Protein AF-0000000066074184 (afdb_homodimer)

Radius of gyration: 17.56 Å; Cα contacts (8 Å, |Δi|>4): 336; chains: 2; bounding box: 31×49×37 Å

Nearest PDB structures (foldseek):
  2ebb-assembly1_A-2  TM=9.558E-01  e=1.006E-07  Geobacillus kaustophilus
  1usm-assembly1_A-2  TM=9.696E-01  e=9.583E-07  Thermus thermophilus HB8
  1uso-assembly1_A  TM=9.618E-01  e=1.410E-06  Thermus thermophilus HB8
  2v6u-assembly1_A  TM=8.625E-01  e=2.819E-07  Toxoplasma gondii RH
  3hxa-assembly1_D  TM=8.950E-01  e=1.504E-06  Rattus norvegicus

Solvent-accessible surface area (backbone atoms only — not comparable to full-atom values): 9916 Å² total; per-residue (Å²): 128,74,60,51,56,53,72,69,60,45,65,72,61,51,57,88,81,51,41,83,56,87,49,26,37,34,36,76,46,80,38,94,44,49,65,58,36,42,51,49,51,43,52,46,46,52,55,23,55,75,69,73,48,66,45,41,37,36,39,40,59,48,30,32,36,41,35,35,54,36,79,88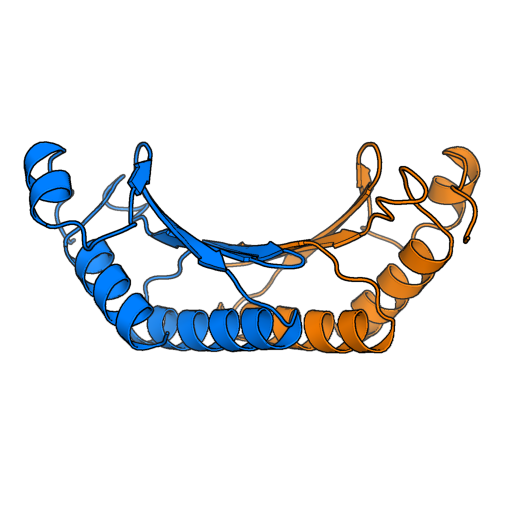,53,65,12,38,28,66,66,43,48,52,47,51,51,56,49,52,70,75,102,129,75,60,52,54,54,72,68,58,44,65,73,62,52,58,90,81,50,39,84,56,85,49,26,37,34,37,75,47,78,39,95,44,49,66,59,35,43,51,49,51,43,52,45,46,52,55,22,55,74,68,73,50,66,43,41,35,37,38,40,57,48,29,31,37,44,36,34,57,36,76,89,54,66,14,37,28,67,66,43,48,52,48,53,51,55,49,52,69,73,102

InterPro domains:
  IPR001533 Pterin 4 alpha carbinolamine dehydratase [MF_00434] (2-91)
  IPR001533 Pterin 4 alpha carbinolamine dehydratase [PF01329] (4-89)
  IPR001533 Pterin 4 alpha carbinolamine dehydratase [PTHR12599] (19-89)
  IPR036428 Pterin 4 alpha carbinolamine dehydratase superfamily [G3DSA:3.30.1360.20] (2-90)
  IPR036428 Pterin 4 alpha carbinolamine dehydratase superfamily [SSF55248] (4-89)

pLDDT: mean 96.73, std 5.48, range [56.03, 98.94]

Foldseek 3Di:
DFAADDPVVCVVLADPQWDFDPQKIKHKDWAPQQVVQVVLVVVLQVLCVVVVFGWDWDRDGTMIMTIGHDVVNSGDGPVRRVSNVVSVVSD/DFAADDPVVCVVLADPQWDFDQQKIKHKDWAPQQVVQVVLVVVLQVLCVVVVFGWDWDGDGTMIMTIGHDVVNSGDGPVRRVSNVVSVVSD

Structure (mmCIF, N/CA/C/O backbone):
data_AF-0000000066074184-model_v1
#
loop_
_entity.id
_entity.type
_entity.pdbx_description
1 polymer 'Putative pterin-4-alpha-carbinolamine dehydratase'
#
loop_
_atom_site.group_PDB
_atom_site.id
_atom_site.type_symbol
_atom_site.label_atom_id
_atom_site.label_alt_id
_atom_site.label_comp_id
_atom_site.label_asym_id
_atom_site.label_entity_id
_atom_site.label_seq_id
_atom_site.pdbx_PDB_ins_code
_atom_site.Cartn_x
_atom_site.Cartn_y
_atom_site.Cartn_z
_atom_site.occupancy
_atom_site.B_iso_or_equiv
_atom_site.auth_seq_id
_atom_site.auth_comp_id
_atom_site.auth_asym_id
_atom_site.auth_atom_id
_atom_site.pdbx_PDB_model_num
ATOM 1 N N . MET A 1 1 ? 9.766 22.906 12.938 1 56.03 1 MET A N 1
ATOM 2 C CA . MET A 1 1 ? 9.242 21.547 13.133 1 56.03 1 MET A CA 1
ATOM 3 C C . MET A 1 1 ? 7.793 21.609 13.609 1 56.03 1 MET A C 1
ATOM 5 O O . MET A 1 1 ? 7.418 22.484 14.375 1 56.03 1 MET A O 1
ATOM 9 N N . SER A 1 2 ? 6.859 21.062 12.75 1 69.75 2 SER A N 1
ATOM 10 C CA . SER A 1 2 ? 5.473 21.203 13.18 1 69.75 2 SER A CA 1
ATOM 11 C C . SER A 1 2 ? 5.23 20.484 14.5 1 69.75 2 SER A C 1
ATOM 13 O O . SER A 1 2 ? 5.789 19.406 14.742 1 69.75 2 SER A O 1
ATOM 15 N N . ASP A 1 3 ? 4.598 21.109 15.445 1 87.56 3 ASP A N 1
ATOM 16 C CA . ASP A 1 3 ? 4.328 20.609 16.797 1 87.56 3 ASP A CA 1
ATOM 17 C C . ASP A 1 3 ? 3.283 19.484 16.766 1 87.56 3 ASP A C 1
ATOM 19 O O . ASP A 1 3 ? 2.32 19.562 15.992 1 87.56 3 ASP A O 1
ATOM 23 N N . ARG A 1 4 ? 3.643 18.422 17.578 1 96.19 4 ARG A N 1
ATOM 24 C CA . ARG A 1 4 ? 2.676 17.359 17.812 1 96.19 4 ARG A CA 1
ATOM 25 C C . ARG A 1 4 ? 1.401 17.891 18.453 1 96.19 4 ARG A C 1
ATOM 27 O O . ARG A 1 4 ? 1.461 18.734 19.359 1 96.19 4 ARG A O 1
ATOM 34 N N . LEU A 1 5 ? 0.279 17.5 17.922 1 97.69 5 LEU A N 1
ATOM 35 C CA . LEU A 1 5 ? -1.014 17.875 18.484 1 97.69 5 LEU A CA 1
ATOM 36 C C . LEU A 1 5 ? -1.374 17 19.672 1 97.69 5 LEU A C 1
ATOM 38 O O . LEU A 1 5 ? -0.926 15.859 19.766 1 97.69 5 LEU A O 1
ATOM 42 N N . ASP A 1 6 ? -2.145 17.531 20.609 1 96.12 6 ASP A N 1
ATOM 43 C CA . ASP A 1 6 ? -2.648 16.688 21.703 1 96.12 6 ASP A CA 1
ATOM 44 C C . ASP A 1 6 ? -3.902 15.93 21.266 1 96.12 6 ASP A C 1
ATOM 46 O O . ASP A 1 6 ? -4.504 16.25 20.234 1 96.12 6 ASP A O 1
ATOM 50 N N . ASP A 1 7 ? -4.258 14.93 22.031 1 96.19 7 ASP A N 1
ATOM 51 C CA . ASP A 1 7 ? -5.332 14.008 21.672 1 96.19 7 ASP A CA 1
ATOM 52 C C . ASP A 1 7 ? -6.648 14.758 21.453 1 96.19 7 ASP A C 1
ATOM 54 O O . ASP A 1 7 ? -7.402 14.445 20.531 1 96.19 7 ASP A O 1
ATOM 58 N N . ASP A 1 8 ? -6.934 15.727 22.344 1 96.62 8 ASP A N 1
ATOM 59 C CA . ASP A 1 8 ? -8.188 16.469 22.234 1 96.62 8 ASP A CA 1
ATOM 60 C C . ASP A 1 8 ? -8.242 17.266 20.938 1 96.62 8 ASP A C 1
ATOM 62 O O . ASP A 1 8 ? -9.281 17.312 20.281 1 96.62 8 ASP A O 1
ATOM 66 N N . THR A 1 9 ? -7.129 17.938 20.625 1 97.19 9 THR A N 1
ATOM 67 C CA . THR A 1 9 ? -7.055 18.719 19.391 1 97.19 9 THR A CA 1
ATOM 68 C C . THR A 1 9 ? -7.219 17.828 18.172 1 97.19 9 THR A C 1
ATOM 70 O O . THR A 1 9 ? -7.922 18.188 17.219 1 97.19 9 THR A O 1
ATOM 73 N N . ILE A 1 10 ? -6.562 16.641 18.125 1 97.94 10 ILE A N 1
ATOM 74 C CA . ILE A 1 10 ? -6.695 15.688 17.031 1 97.94 10 ILE A CA 1
ATOM 75 C C . ILE A 1 10 ? -8.156 15.289 16.859 1 97.94 10 ILE A C 1
ATOM 77 O O . ILE A 1 10 ? -8.695 15.336 15.75 1 97.94 10 ILE A O 1
ATOM 81 N N . SER A 1 11 ? -8.789 14.906 17.953 1 95.88 11 SER A N 1
ATOM 82 C CA . SER A 1 11 ? -10.18 14.469 17.922 1 95.88 11 SER A CA 1
ATOM 83 C C . SER A 1 11 ? -11.086 15.547 17.344 1 95.88 11 SER A C 1
ATOM 85 O O . SER A 1 11 ? -11.992 15.25 16.562 1 95.88 11 SER A O 1
ATOM 87 N N . ASP A 1 12 ? -10.828 16.75 17.688 1 96.88 12 ASP A N 1
ATOM 88 C CA . ASP A 1 12 ? -11.648 17.891 17.266 1 96.88 12 ASP A CA 1
ATOM 89 C C . ASP A 1 12 ? -11.461 18.172 15.773 1 96.88 12 ASP A C 1
ATOM 91 O O . ASP A 1 12 ? -12.391 18.594 15.094 1 96.88 12 ASP A O 1
ATOM 95 N N . ARG A 1 13 ? -10.219 17.906 15.312 1 97.81 13 ARG A N 1
ATOM 96 C CA . ARG A 1 13 ? -9.875 18.391 13.984 1 97.81 13 ARG A CA 1
ATOM 97 C C . ARG A 1 13 ? -9.93 17.266 12.961 1 97.81 13 ARG A C 1
ATOM 99 O O . ARG A 1 13 ? -9.891 17.516 11.75 1 97.81 13 ARG A O 1
ATOM 106 N N . LEU A 1 14 ? -9.938 16.094 13.398 1 98 14 LEU A N 1
ATOM 107 C CA . LEU A 1 14 ? -9.867 14.93 12.523 1 98 14 LEU A CA 1
ATOM 108 C C . LEU A 1 14 ? -11.086 14.859 11.609 1 98 14 LEU A C 1
ATOM 110 O O . LEU A 1 14 ? -12.227 14.969 12.078 1 98 14 LEU A O 1
ATOM 114 N N . PRO A 1 15 ? -10.969 14.789 10.25 1 98.25 15 PRO A N 1
ATOM 115 C CA . PRO A 1 15 ? -12.133 14.648 9.375 1 98.25 15 PRO A CA 1
ATOM 116 C C . PRO A 1 15 ? -12.898 13.352 9.609 1 98.25 15 PRO A C 1
ATOM 118 O O . PRO A 1 15 ? -12.359 12.414 10.211 1 98.25 15 PRO A O 1
ATOM 121 N N . ASP A 1 16 ? -14.078 13.258 9.078 1 96.81 16 ASP A N 1
ATOM 122 C CA . ASP A 1 16 ? -14.938 12.094 9.258 1 96.81 16 ASP A CA 1
ATOM 123 C C . ASP A 1 16 ? -14.25 10.828 8.75 1 96.81 16 ASP A C 1
ATOM 125 O O . ASP A 1 16 ? -13.523 10.859 7.754 1 96.81 16 ASP A O 1
ATOM 129 N N . ASP A 1 17 ? -14.422 9.75 9.523 1 97.94 17 ASP A N 1
ATOM 130 C CA . ASP A 1 17 ? -14.047 8.391 9.141 1 97.94 17 ASP A CA 1
ATOM 131 C C . ASP A 1 17 ? -12.555 8.148 9.383 1 97.94 17 ASP A C 1
ATOM 133 O O . ASP A 1 17 ? -12.078 7.02 9.242 1 97.94 17 ASP A O 1
ATOM 137 N N . TRP A 1 18 ? -11.797 9.195 9.633 1 98.75 18 TRP A N 1
ATOM 138 C CA . TRP A 1 18 ? -10.438 9 10.117 1 98.75 18 TRP A CA 1
ATOM 139 C C . TRP A 1 18 ? -10.43 8.609 11.586 1 98.75 18 TRP A C 1
ATOM 141 O O . TRP A 1 18 ? -11.242 9.102 12.367 1 98.75 18 TRP A O 1
ATOM 151 N N . ILE A 1 19 ? -9.469 7.785 11.984 1 98.38 19 ILE A N 1
ATOM 152 C CA . ILE A 1 19 ? -9.336 7.301 13.352 1 98.38 19 ILE A CA 1
ATOM 153 C C . ILE A 1 19 ? -7.969 7.691 13.906 1 98.38 19 ILE A C 1
ATOM 155 O O . ILE A 1 19 ? -6.953 7.586 13.211 1 98.38 19 ILE A O 1
ATOM 159 N N . HIS A 1 20 ? -7.996 8.164 15.117 1 98.12 20 HIS A N 1
ATOM 160 C CA . HIS A 1 20 ? -6.746 8.359 15.836 1 98.12 20 HIS A CA 1
ATOM 161 C C . HIS A 1 20 ? -6.207 7.031 16.359 1 98.12 20 HIS A C 1
ATOM 163 O O . HIS A 1 20 ? -6.801 6.43 17.266 1 98.12 20 HIS A O 1
ATOM 169 N N . ASP A 1 21 ? -5.152 6.555 15.875 1 96.5 21 ASP A N 1
ATOM 170 C CA . ASP A 1 21 ? -4.582 5.242 16.156 1 96.5 21 ASP A CA 1
ATOM 171 C C . ASP A 1 21 ? -3.164 5.367 16.703 1 96.5 21 ASP A C 1
ATOM 173 O O . ASP A 1 21 ? -2.188 5.27 15.961 1 96.5 21 ASP A O 1
ATOM 177 N N . GLY A 1 22 ? -3.176 5.555 18.016 1 95.62 22 GLY A N 1
ATOM 178 C CA . GLY A 1 22 ? -1.873 5.758 18.625 1 95.62 22 GLY A CA 1
ATOM 179 C C . GLY A 1 22 ? -1.203 7.047 18.188 1 95.62 22 GLY A C 1
ATOM 180 O O . GLY A 1 22 ? -1.753 8.133 18.375 1 95.62 22 GLY A O 1
ATOM 181 N N . ASP A 1 23 ? -0.087 6.961 17.5 1 97.12 23 ASP A N 1
ATOM 182 C CA . ASP A 1 23 ? 0.68 8.125 17.062 1 97.12 23 ASP A CA 1
ATOM 183 C C . ASP A 1 23 ? 0.337 8.516 15.633 1 97.12 23 ASP A C 1
ATOM 185 O O . ASP A 1 23 ? 1.041 9.312 15.016 1 97.12 23 ASP A O 1
ATOM 189 N N . ALA A 1 24 ? -0.731 7.941 15.164 1 98.56 24 ALA A N 1
ATOM 190 C CA . ALA A 1 24 ? -1.079 8.18 13.766 1 98.56 24 ALA A CA 1
ATOM 191 C C . ALA A 1 24 ? -2.58 8.406 13.602 1 98.56 24 ALA A C 1
ATOM 193 O O . ALA A 1 24 ? -3.348 8.211 14.547 1 98.56 24 ALA A O 1
ATOM 194 N N . ILE A 1 25 ? -2.916 8.891 12.469 1 98.75 25 ILE A N 1
ATOM 195 C CA . ILE A 1 25 ? -4.309 8.875 12.023 1 98.75 25 ILE A CA 1
ATOM 196 C C . ILE A 1 25 ? -4.449 7.977 10.797 1 98.75 25 ILE A C 1
ATOM 198 O O . ILE A 1 25 ? -3.559 7.93 9.945 1 98.75 25 ILE A O 1
ATOM 202 N N . THR A 1 26 ? -5.527 7.254 10.758 1 98.88 26 THR A N 1
ATOM 203 C CA . THR A 1 26 ? -5.703 6.262 9.703 1 98.88 26 THR A CA 1
ATOM 204 C C . THR A 1 26 ? -7.125 6.297 9.156 1 98.88 26 THR A C 1
ATOM 206 O O . THR A 1 26 ? -8.062 6.676 9.867 1 98.88 26 THR A O 1
ATOM 209 N N . ARG A 1 27 ? -7.316 5.977 7.93 1 98.88 27 ARG A N 1
ATOM 210 C CA . ARG A 1 27 ? -8.609 5.77 7.297 1 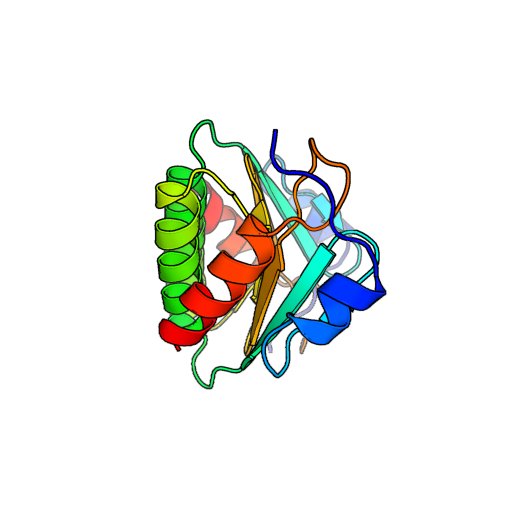98.88 27 ARG A CA 1
ATOM 211 C C . ARG A 1 27 ? -8.531 4.68 6.23 1 98.88 27 ARG A C 1
ATOM 213 O O . ARG A 1 27 ? -7.551 4.594 5.496 1 98.88 27 ARG A O 1
ATOM 220 N N . THR A 1 28 ? -9.562 3.855 6.176 1 98.88 28 THR A N 1
ATOM 221 C CA . THR A 1 28 ? -9.711 2.828 5.152 1 98.88 28 THR A CA 1
ATOM 222 C C . THR A 1 28 ? -10.797 3.215 4.152 1 98.88 28 THR A C 1
ATOM 224 O O . THR A 1 28 ? -11.906 3.572 4.543 1 98.88 28 THR A O 1
ATOM 227 N N . TYR A 1 29 ? -10.438 3.232 2.881 1 98.81 29 TYR A N 1
ATOM 228 C CA . TYR A 1 29 ? -11.344 3.482 1.766 1 98.81 29 TYR A CA 1
ATOM 229 C C . TYR A 1 29 ? -11.719 2.182 1.065 1 98.81 29 TYR A C 1
ATOM 231 O O . TYR A 1 29 ? -10.859 1.328 0.825 1 98.81 29 TYR A O 1
ATOM 239 N N . THR A 1 30 ? -12.961 2.016 0.709 1 98.62 30 THR A N 1
ATOM 240 C CA . THR A 1 30 ? -13.406 0.796 0.042 1 98.62 30 THR A CA 1
ATOM 241 C C . THR A 1 30 ? -13.578 1.031 -1.456 1 98.62 30 THR A C 1
ATOM 243 O O . THR A 1 30 ? -13.914 2.137 -1.881 1 98.62 30 THR A O 1
ATOM 246 N N . PHE A 1 31 ? -13.289 -0.014 -2.215 1 98.44 31 PHE A N 1
ATOM 247 C CA . PHE A 1 31 ? -13.383 0.02 -3.668 1 98.44 31 PHE A CA 1
ATOM 248 C C . PHE A 1 31 ? -14.047 -1.249 -4.195 1 98.44 31 PHE A C 1
ATOM 250 O O . PHE A 1 31 ? -13.867 -2.328 -3.625 1 98.44 31 PHE A O 1
ATOM 257 N N . GLU A 1 32 ? -14.734 -1.147 -5.273 1 96.94 32 GLU A N 1
ATOM 258 C CA . GLU A 1 32 ? -15.32 -2.311 -5.934 1 96.94 32 GLU A CA 1
ATOM 259 C C . GLU A 1 32 ? -14.305 -3.01 -6.828 1 96.94 32 GLU A C 1
ATOM 261 O O . GLU A 1 32 ? -14.312 -4.238 -6.949 1 96.94 32 GLU A O 1
ATOM 266 N N . GLU A 1 33 ? -13.461 -2.219 -7.414 1 97.31 33 GLU A N 1
ATOM 267 C CA . GLU A 1 33 ? -12.438 -2.74 -8.312 1 97.31 33 GLU A CA 1
ATOM 268 C C . GLU A 1 33 ? -11.031 -2.52 -7.75 1 97.31 33 GLU A C 1
ATOM 270 O O . GLU A 1 33 ? -10.711 -1.427 -7.277 1 97.31 33 GLU A O 1
ATOM 275 N N . TYR A 1 34 ? -10.234 -3.564 -7.824 1 98 34 TYR A N 1
ATOM 276 C CA . TYR A 1 34 ? -8.883 -3.535 -7.285 1 98 34 TYR A CA 1
ATOM 277 C C . TYR A 1 34 ? -8.086 -2.371 -7.871 1 98 34 TYR A C 1
ATOM 279 O O . TYR A 1 34 ? -7.434 -1.629 -7.137 1 98 34 TYR A O 1
ATOM 287 N N . LEU A 1 35 ? -8.211 -2.113 -9.18 1 98.25 35 LEU A N 1
ATOM 288 C CA . LEU A 1 35 ? -7.383 -1.114 -9.852 1 98.25 35 LEU A CA 1
ATOM 289 C C . LEU A 1 35 ? -7.816 0.296 -9.469 1 98.25 35 LEU A C 1
ATOM 291 O O . LEU A 1 35 ? -7.023 1.237 -9.547 1 98.25 35 LEU A O 1
ATOM 295 N N . ASP A 1 36 ? -9.055 0.456 -9.109 1 98.31 36 ASP A N 1
ATOM 296 C CA . ASP A 1 36 ? -9.469 1.762 -8.602 1 98.31 36 ASP A CA 1
ATOM 297 C C . ASP A 1 36 ? -8.742 2.107 -7.305 1 98.31 36 ASP A C 1
ATOM 299 O O . ASP A 1 36 ? -8.383 3.264 -7.082 1 98.31 36 ASP A O 1
ATOM 303 N N . GLY A 1 37 ? -8.602 1.074 -6.41 1 98.62 37 GLY A N 1
ATOM 304 C CA . GLY A 1 37 ? -7.82 1.273 -5.199 1 98.62 37 GLY A CA 1
ATOM 305 C C . GLY A 1 37 ? -6.363 1.595 -5.477 1 98.62 37 GLY A C 1
ATOM 306 O O . GLY A 1 37 ? -5.789 2.488 -4.852 1 98.62 37 GLY A O 1
ATOM 307 N N . VAL A 1 38 ? -5.832 0.874 -6.453 1 98.69 38 VAL A N 1
ATOM 308 C CA . VAL A 1 38 ? -4.445 1.106 -6.844 1 98.69 38 VAL A CA 1
ATOM 309 C C . VAL A 1 38 ? -4.285 2.537 -7.355 1 98.69 38 VAL A C 1
ATOM 311 O O . VAL A 1 38 ? -3.334 3.23 -6.992 1 98.69 38 VAL A O 1
ATOM 314 N N . ALA A 1 39 ? -5.211 2.99 -8.164 1 98.5 39 ALA A N 1
ATOM 315 C CA . ALA A 1 39 ? -5.18 4.352 -8.695 1 98.5 39 ALA A CA 1
ATOM 316 C C . ALA A 1 39 ? -5.281 5.379 -7.566 1 98.5 39 ALA A C 1
ATOM 318 O O . ALA A 1 39 ? -4.566 6.383 -7.57 1 98.5 39 ALA A O 1
ATOM 319 N N . PHE A 1 40 ? -6.188 5.102 -6.645 1 98.81 40 PHE A N 1
ATOM 320 C CA . PHE A 1 40 ? -6.352 5.984 -5.496 1 98.81 40 PHE A CA 1
ATOM 321 C C . PHE A 1 40 ? -5.055 6.082 -4.695 1 98.81 40 PHE A C 1
ATOM 323 O O . PHE A 1 40 ? -4.637 7.176 -4.312 1 98.81 40 PHE A O 1
ATOM 330 N N . ALA A 1 41 ? -4.398 4.961 -4.445 1 98.81 41 ALA A N 1
ATOM 331 C CA . ALA A 1 41 ? -3.133 4.941 -3.717 1 98.81 41 ALA A CA 1
ATOM 332 C C . ALA A 1 41 ? -2.078 5.785 -4.422 1 98.81 41 ALA A C 1
ATOM 334 O O . ALA A 1 41 ? -1.311 6.5 -3.773 1 98.81 41 ALA A O 1
ATOM 335 N N . SER A 1 42 ? -2.092 5.664 -5.742 1 98.56 42 SER A N 1
ATOM 336 C CA . SER A 1 42 ? -1.154 6.457 -6.531 1 98.56 42 SER A CA 1
ATOM 337 C C . SER A 1 42 ? -1.426 7.949 -6.375 1 98.56 42 SER A C 1
ATOM 339 O O . SER A 1 42 ? -0.496 8.742 -6.219 1 98.56 42 SER A O 1
ATOM 341 N N . GLU A 1 43 ? -2.66 8.344 -6.383 1 98.62 43 GLU A N 1
ATOM 342 C CA . GLU A 1 43 ? -3.035 9.742 -6.203 1 98.62 43 GLU A CA 1
ATOM 343 C C . GLU A 1 43 ? -2.625 10.25 -4.824 1 98.62 43 GLU A C 1
ATOM 345 O O . GLU A 1 43 ? -2.125 11.367 -4.691 1 98.62 43 GLU A O 1
ATOM 350 N N . VAL A 1 44 ? -2.883 9.422 -3.836 1 98.75 44 VAL A N 1
ATOM 351 C CA . VAL A 1 44 ? -2.496 9.789 -2.477 1 98.75 44 VAL A CA 1
ATOM 352 C C . VAL A 1 44 ? -0.978 9.93 -2.391 1 98.75 44 VAL A C 1
ATOM 354 O O . VAL A 1 44 ? -0.467 10.852 -1.75 1 98.75 44 VAL A O 1
ATOM 357 N N . GLY A 1 45 ? -0.259 8.977 -3.023 1 98.5 45 GLY A N 1
ATOM 358 C CA . GLY A 1 45 ? 1.19 9.07 -3.074 1 98.5 45 GLY A CA 1
ATOM 359 C C . GLY A 1 45 ? 1.68 10.383 -3.658 1 98.5 45 GLY A C 1
ATOM 360 O O . GLY A 1 45 ? 2.615 10.992 -3.135 1 98.5 45 GLY A O 1
ATOM 361 N N . ASP A 1 46 ? 1.079 10.805 -4.754 1 98 46 ASP A N 1
ATOM 362 C CA . ASP A 1 46 ? 1.434 12.062 -5.398 1 98 46 ASP A CA 1
ATOM 363 C C . ASP A 1 46 ? 1.199 13.242 -4.465 1 98 46 ASP A C 1
ATOM 365 O O . ASP A 1 46 ? 2.061 14.117 -4.328 1 98 46 ASP A O 1
ATOM 369 N N . LEU A 1 47 ? 0.048 13.25 -3.885 1 97.75 47 LEU A N 1
ATOM 370 C CA . LEU A 1 47 ? -0.318 14.297 -2.938 1 97.75 47 LEU A CA 1
ATOM 371 C C . LEU A 1 47 ? 0.689 14.375 -1.795 1 97.75 47 LEU A C 1
ATOM 373 O O . LEU A 1 47 ? 1.144 15.461 -1.434 1 97.75 47 LEU A O 1
ATOM 377 N N . ALA A 1 48 ? 1.028 13.273 -1.229 1 97.44 48 ALA A N 1
ATOM 378 C CA . ALA A 1 48 ? 1.919 13.172 -0.076 1 97.44 48 ALA A CA 1
ATOM 379 C C . ALA A 1 48 ? 3.336 13.602 -0.438 1 97.44 48 ALA A C 1
ATOM 381 O O . ALA A 1 48 ? 3.998 14.297 0.337 1 97.44 48 ALA A O 1
ATOM 382 N N . ASP A 1 49 ? 3.736 13.211 -1.632 1 97.19 49 ASP A N 1
ATOM 383 C CA . ASP A 1 49 ? 5.07 13.57 -2.092 1 97.19 49 ASP A CA 1
ATOM 384 C C . ASP A 1 49 ? 5.188 15.078 -2.305 1 97.19 49 ASP A C 1
ATOM 386 O O . ASP A 1 49 ? 6.211 15.68 -1.979 1 97.19 49 ASP A O 1
ATOM 390 N N . GLU A 1 50 ? 4.148 15.648 -2.863 1 96.75 50 GLU A N 1
ATOM 391 C CA . GLU A 1 50 ? 4.113 17.094 -3.061 1 96.75 50 GLU A CA 1
ATOM 392 C C . GLU A 1 50 ? 4.27 17.844 -1.736 1 96.75 50 GLU A C 1
ATOM 394 O O . GLU A 1 50 ? 4.883 18.906 -1.687 1 96.75 50 GLU A O 1
ATOM 399 N N . ALA A 1 51 ? 3.758 17.297 -0.692 1 95.88 51 ALA A N 1
ATOM 400 C CA . ALA A 1 51 ? 3.785 17.922 0.628 1 95.88 51 ALA A CA 1
ATOM 401 C C . ALA A 1 51 ? 5.02 17.484 1.414 1 95.88 51 ALA A C 1
ATOM 403 O O . ALA A 1 51 ? 5.203 17.891 2.564 1 95.88 51 ALA A O 1
ATOM 404 N N . PHE A 1 52 ? 5.82 16.578 0.838 1 95.19 52 PHE A N 1
ATOM 405 C CA . PHE A 1 52 ? 6.992 15.992 1.483 1 95.19 52 PHE A CA 1
ATOM 406 C C . PHE A 1 52 ? 6.613 15.344 2.809 1 95.19 52 PHE A C 1
ATOM 408 O O . PHE A 1 52 ? 7.285 15.547 3.822 1 95.19 52 PHE A O 1
ATOM 415 N N . HIS A 1 53 ? 5.559 14.648 2.828 1 95.75 53 HIS A N 1
ATOM 416 C CA . HIS A 1 53 ? 4.98 13.93 3.957 1 95.75 53 HIS A CA 1
ATOM 417 C C . HIS A 1 53 ? 4.414 12.578 3.521 1 95.75 53 HIS A C 1
ATOM 419 O O . HIS A 1 53 ? 3.312 12.516 2.971 1 95.75 53 HIS A O 1
ATOM 425 N N . HIS A 1 54 ? 5.195 11.539 3.779 1 96.12 54 HIS A N 1
ATOM 426 C CA . HIS A 1 54 ? 5.016 10.266 3.092 1 96.12 54 HIS A CA 1
ATOM 427 C C . HIS A 1 54 ? 4.328 9.25 3.992 1 96.12 54 HIS A C 1
ATOM 429 O O . HIS A 1 54 ? 4.98 8.586 4.805 1 96.12 54 HIS A O 1
ATOM 435 N N . PRO A 1 55 ? 3.027 9.047 3.785 1 98.19 55 PRO A N 1
ATOM 436 C CA . PRO A 1 55 ? 2.256 8.086 4.582 1 98.19 55 PRO A CA 1
ATOM 437 C C . PRO A 1 55 ? 2.582 6.637 4.242 1 98.19 55 PRO A C 1
ATOM 439 O O . PRO A 1 55 ? 3.199 6.363 3.209 1 98.19 55 PRO A O 1
ATOM 442 N N . GLU A 1 56 ? 2.246 5.738 5.113 1 98.62 56 GLU A N 1
ATOM 443 C CA . GLU A 1 56 ? 2.088 4.336 4.75 1 98.62 56 GLU A CA 1
ATOM 444 C C . GLU A 1 56 ? 0.753 4.094 4.051 1 98.62 56 GLU A C 1
ATOM 446 O O . GLU A 1 56 ? -0.283 4.598 4.484 1 98.62 56 GLU A O 1
ATOM 451 N N . ILE A 1 57 ? 0.738 3.451 2.932 1 98.94 57 ILE A N 1
ATOM 452 C CA . ILE A 1 57 ? -0.466 3.092 2.189 1 98.94 57 ILE A CA 1
ATOM 453 C C . ILE A 1 57 ? -0.527 1.577 2.008 1 98.94 57 ILE A C 1
ATOM 455 O O . ILE A 1 57 ? 0.445 0.959 1.566 1 98.94 57 ILE A O 1
ATOM 459 N N . THR A 1 58 ? -1.585 0.98 2.395 1 98.94 58 THR A N 1
ATOM 460 C CA . THR A 1 58 ? -1.786 -0.452 2.205 1 98.94 58 THR A CA 1
ATOM 461 C C . THR A 1 58 ? -2.949 -0.713 1.254 1 98.94 58 THR A C 1
ATOM 463 O O . THR A 1 58 ? -4.07 -0.263 1.497 1 98.94 58 THR A O 1
ATOM 466 N N . ILE A 1 59 ? -2.621 -1.382 0.2 1 98.94 59 ILE A N 1
ATOM 467 C CA . ILE A 1 59 ? -3.615 -1.791 -0.786 1 98.94 59 ILE A CA 1
ATOM 468 C C . ILE A 1 59 ? -4.004 -3.25 -0.554 1 98.94 59 ILE A C 1
ATOM 470 O O . ILE A 1 59 ? -3.135 -4.121 -0.472 1 98.94 59 ILE A O 1
ATOM 474 N N . ARG A 1 60 ? -5.266 -3.506 -0.42 1 98.12 60 ARG A N 1
ATOM 475 C CA . ARG A 1 60 ? -5.832 -4.848 -0.345 1 98.12 60 ARG A CA 1
ATOM 476 C C . ARG A 1 60 ? -6.891 -5.055 -1.423 1 98.12 60 ARG A C 1
ATOM 478 O O . ARG A 1 60 ? -7.102 -4.184 -2.27 1 98.12 60 ARG A O 1
ATOM 485 N N . TYR A 1 61 ? -7.445 -6.234 -1.464 1 95 61 TYR A N 1
ATOM 486 C CA . TYR A 1 61 ? -8.328 -6.609 -2.559 1 95 61 TYR A CA 1
ATOM 487 C C . TYR A 1 61 ? -9.414 -5.555 -2.771 1 95 61 TYR A C 1
ATOM 489 O O . TYR A 1 61 ? -9.609 -5.078 -3.893 1 95 61 TYR A O 1
ATOM 497 N N . ASP A 1 62 ? -10.016 -5.066 -1.623 1 96.44 62 ASP A N 1
ATOM 498 C CA . ASP A 1 62 ? -11.164 -4.188 -1.832 1 96.44 62 ASP A CA 1
ATOM 499 C C . ASP A 1 62 ? -11.07 -2.947 -0.948 1 96.44 62 ASP A C 1
ATOM 501 O O . ASP A 1 62 ? -12.086 -2.305 -0.663 1 96.44 62 ASP A O 1
ATOM 505 N N . GLU A 1 63 ? -9.859 -2.646 -0.588 1 98.56 63 GLU A N 1
ATOM 506 C CA . GLU A 1 63 ? -9.719 -1.466 0.259 1 98.56 63 GLU A CA 1
ATOM 507 C C . GLU A 1 63 ? -8.297 -0.927 0.228 1 98.56 63 GLU A C 1
ATOM 509 O O . GLU A 1 63 ? -7.359 -1.654 -0.112 1 98.56 63 GLU A O 1
ATOM 514 N N . VAL A 1 64 ? -8.156 0.343 0.555 1 98.94 64 VAL A N 1
ATOM 515 C CA . VAL A 1 64 ? -6.883 1.03 0.737 1 98.94 64 VAL A CA 1
ATOM 516 C C . VAL A 1 64 ? -6.859 1.727 2.096 1 98.94 64 VAL A C 1
ATOM 518 O O . VAL A 1 64 ? -7.766 2.496 2.422 1 98.94 64 VAL A O 1
ATOM 521 N N . GLU A 1 65 ? -5.891 1.419 2.867 1 98.94 65 GLU A N 1
ATOM 522 C CA . GLU A 1 65 ? -5.676 2.111 4.137 1 98.94 65 GLU A CA 1
ATOM 523 C C . GLU A 1 65 ? -4.559 3.145 4.02 1 98.94 65 GLU A C 1
ATOM 525 O O . GLU A 1 65 ? -3.492 2.854 3.477 1 98.94 65 GLU A O 1
ATOM 530 N N . VAL A 1 66 ? -4.844 4.328 4.488 1 98.94 66 VAL A N 1
ATOM 531 C CA . VAL A 1 66 ? -3.861 5.406 4.523 1 98.94 66 VAL A CA 1
ATOM 532 C C . VAL A 1 66 ? -3.557 5.777 5.973 1 98.94 66 VAL A C 1
ATOM 534 O O . VAL A 1 66 ? -4.473 5.949 6.785 1 98.94 66 VAL A O 1
ATOM 537 N N . ARG A 1 67 ? -2.295 5.914 6.328 1 98.88 67 ARG A N 1
ATOM 538 C CA . ARG A 1 67 ? -1.82 6.23 7.672 1 98.88 67 ARG A CA 1
ATOM 539 C C . ARG A 1 67 ? -0.848 7.406 7.645 1 98.88 67 ARG A C 1
ATOM 541 O O . ARG A 1 67 ? 0.198 7.336 6.996 1 98.88 67 ARG A O 1
ATOM 548 N N . PHE A 1 68 ? -1.261 8.508 8.305 1 98.69 68 PHE A N 1
ATOM 549 C CA . PHE A 1 68 ? -0.385 9.664 8.422 1 98.69 68 PHE A CA 1
ATOM 550 C C . PHE A 1 68 ? 0.191 9.773 9.828 1 98.69 68 PHE A C 1
ATOM 552 O O . PHE A 1 68 ? -0.517 9.555 10.812 1 98.69 68 PHE A O 1
ATOM 559 N N . THR A 1 69 ? 1.403 10.008 9.93 1 98 69 THR A N 1
ATOM 560 C CA . THR A 1 69 ? 2.1 10.383 11.156 1 98 69 THR A CA 1
ATOM 561 C C . THR A 1 69 ? 3.371 11.164 10.844 1 98 69 THR A C 1
ATOM 563 O O . THR A 1 69 ? 3.932 11.031 9.75 1 98 69 THR A O 1
ATOM 566 N N . ASP A 1 70 ? 3.719 12.031 11.711 1 97.06 70 ASP A N 1
ATOM 567 C CA . ASP A 1 70 ? 5.012 12.703 11.641 1 97.06 70 ASP A CA 1
ATOM 568 C C . ASP A 1 70 ? 6.02 12.062 12.594 1 97.06 70 ASP A C 1
ATOM 570 O O . ASP A 1 70 ? 5.953 12.281 13.805 1 97.06 70 ASP A O 1
ATOM 574 N N . HIS A 1 71 ? 6.969 11.305 12.062 1 94.44 71 HIS A N 1
ATOM 575 C CA . HIS A 1 71 ? 7.906 10.531 12.875 1 94.44 71 HIS A CA 1
ATOM 576 C C . HIS A 1 71 ? 8.844 11.453 13.648 1 94.44 71 HIS A C 1
ATOM 578 O O . HIS A 1 71 ? 9.281 11.117 14.75 1 94.44 71 HIS A O 1
ATOM 584 N N . GLU A 1 72 ? 9.133 12.586 13.047 1 93.75 72 GLU A N 1
ATOM 585 C CA . GLU A 1 72 ? 10.023 13.531 13.711 1 93.75 72 GLU A CA 1
ATOM 586 C C . GLU A 1 72 ? 9.352 14.164 14.93 1 93.75 72 GLU A C 1
ATOM 588 O O . GLU A 1 72 ? 9.977 14.305 15.984 1 93.75 72 GLU A O 1
ATOM 593 N N . ALA A 1 73 ? 8.078 14.5 14.781 1 95.81 73 ALA A N 1
ATOM 594 C CA . ALA A 1 73 ? 7.32 15.102 15.875 1 95.81 73 ALA A CA 1
ATOM 595 C C . ALA A 1 73 ? 6.914 14.055 16.906 1 95.81 73 ALA A C 1
ATOM 597 O O . ALA A 1 73 ? 6.555 14.398 18.031 1 95.81 73 ALA A O 1
ATOM 598 N N . GLY A 1 74 ? 6.953 12.773 16.469 1 95.5 74 GLY A N 1
ATOM 599 C CA . GLY A 1 74 ? 6.551 11.688 17.344 1 95.5 74 GLY A CA 1
ATOM 600 C C . GLY A 1 74 ? 5.047 11.531 17.453 1 95.5 74 GLY A C 1
ATOM 601 O O . GLY A 1 74 ? 4.531 11.133 18.5 1 95.5 74 GLY A O 1
ATOM 602 N N . GLY A 1 75 ? 4.32 11.953 16.438 1 97.69 75 GLY A N 1
ATOM 603 C CA . GLY A 1 75 ? 2.871 11.852 16.453 1 97.69 75 GLY A CA 1
ATOM 604 C C . GLY A 1 75 ? 2.201 12.641 15.352 1 97.69 75 GLY A C 1
ATOM 605 O O . GLY A 1 75 ? 2.781 12.836 14.281 1 97.69 75 GLY A O 1
ATOM 606 N N . VAL A 1 76 ? 0.954 12.992 15.633 1 98.5 76 VAL A N 1
ATOM 607 C CA . VAL A 1 76 ? 0.12 13.648 14.633 1 98.5 76 VAL A CA 1
ATOM 608 C C . VAL A 1 76 ? 0.31 15.164 14.703 1 98.5 76 VAL A C 1
ATOM 610 O O . VAL A 1 76 ? 0.335 15.734 15.797 1 98.5 76 VAL A O 1
ATOM 613 N N . THR A 1 77 ? 0.545 15.797 13.578 1 98.06 77 THR A N 1
ATOM 614 C CA . THR A 1 77 ? 0.659 17.25 13.469 1 98.06 77 THR A CA 1
ATOM 615 C C . THR A 1 77 ? -0.48 17.812 12.625 1 98.06 77 THR A C 1
ATOM 617 O O . THR A 1 77 ? -1.288 17.062 12.07 1 98.06 77 THR A O 1
ATOM 620 N N . SER A 1 78 ? -0.438 19.156 12.531 1 97.56 78 SER A N 1
ATOM 621 C CA . SER A 1 78 ? -1.452 19.812 11.711 1 97.56 78 SER A CA 1
ATOM 622 C C . SER A 1 78 ? -1.319 19.422 10.25 1 97.56 78 SER A C 1
ATOM 624 O O . SER A 1 78 ? -2.316 19.328 9.531 1 97.56 78 SER A O 1
ATOM 626 N N . GLN A 1 79 ? -0.148 19.125 9.82 1 97.38 79 GLN A N 1
ATOM 627 C CA . GLN A 1 79 ? 0.076 18.688 8.445 1 97.38 79 GLN A CA 1
ATOM 628 C C . GLN A 1 79 ? -0.617 17.359 8.164 1 97.38 79 GLN A C 1
ATOM 630 O O . GLN A 1 79 ? -1.167 17.156 7.078 1 97.38 79 GLN A O 1
ATOM 635 N N . ASP A 1 80 ? -0.578 16.5 9.102 1 98.31 80 ASP A N 1
ATOM 636 C CA . ASP A 1 80 ? -1.262 15.211 8.945 1 98.31 80 ASP A CA 1
ATOM 637 C C . ASP A 1 80 ? -2.766 15.414 8.766 1 98.31 80 ASP A C 1
ATOM 639 O O . ASP A 1 80 ? -3.385 14.766 7.918 1 98.31 80 ASP A O 1
ATOM 643 N N . ILE A 1 81 ? -3.287 16.359 9.555 1 98.31 81 ILE A N 1
ATOM 644 C CA . ILE A 1 81 ? -4.719 16.641 9.492 1 98.31 81 ILE A CA 1
ATOM 645 C C . ILE A 1 81 ? -5.07 17.234 8.125 1 98.31 81 ILE A C 1
ATOM 647 O O . ILE A 1 81 ? -6.07 16.844 7.52 1 98.31 81 ILE A O 1
ATOM 651 N N . GLU A 1 82 ? -4.289 18.125 7.699 1 97.69 82 GLU A N 1
ATOM 652 C CA . GLU A 1 82 ? -4.52 18.75 6.402 1 97.69 82 GLU A CA 1
ATOM 653 C C . GLU A 1 82 ? -4.43 17.734 5.273 1 97.69 82 GLU A C 1
ATOM 655 O O . GLU A 1 82 ? -5.266 17.719 4.367 1 97.69 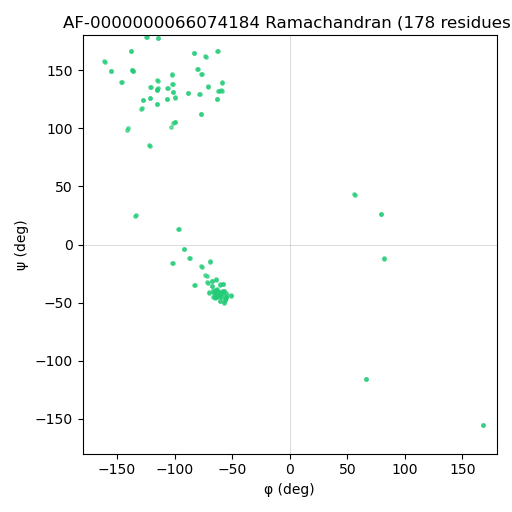82 GLU A O 1
ATOM 660 N N . LEU A 1 83 ? -3.455 16.828 5.332 1 98.38 83 LEU A N 1
ATOM 661 C CA . LEU A 1 83 ? -3.299 15.805 4.297 1 98.38 83 LEU A CA 1
ATOM 662 C C . LEU A 1 83 ? -4.465 14.82 4.32 1 98.38 83 LEU A C 1
ATOM 664 O O . LEU A 1 83 ? -4.875 14.32 3.273 1 98.38 83 LEU A O 1
ATOM 668 N N . ALA A 1 84 ? -4.93 14.539 5.508 1 98.62 84 ALA A N 1
ATOM 669 C CA . ALA A 1 84 ? -6.125 13.711 5.625 1 98.62 84 ALA A CA 1
ATOM 670 C C . ALA A 1 84 ? -7.289 14.305 4.836 1 98.62 84 ALA A C 1
ATOM 672 O O . ALA A 1 84 ? -7.957 13.602 4.074 1 98.62 84 ALA A O 1
ATOM 673 N N . ARG A 1 85 ? -7.477 15.609 4.996 1 98.5 85 ARG A N 1
ATOM 674 C CA . ARG A 1 85 ? -8.555 16.281 4.281 1 98.5 85 ARG A CA 1
ATOM 675 C C . ARG A 1 85 ? -8.32 16.25 2.775 1 98.5 85 ARG A C 1
ATOM 677 O O . ARG A 1 85 ? -9.242 15.969 2.006 1 98.5 85 ARG A O 1
ATOM 684 N N . ARG A 1 86 ? -7.133 16.547 2.387 1 98.31 86 ARG A N 1
ATOM 685 C CA . ARG A 1 86 ? -6.797 16.547 0.966 1 98.31 86 ARG A CA 1
ATOM 686 C C . ARG A 1 86 ? -6.949 15.156 0.365 1 98.31 86 ARG A C 1
ATOM 688 O O . ARG A 1 86 ? -7.312 15.016 -0.805 1 98.31 86 ARG A O 1
ATOM 695 N N . THR A 1 87 ? -6.574 14.117 1.102 1 98.62 87 THR A N 1
ATOM 696 C CA . THR A 1 87 ? -6.77 12.742 0.658 1 98.62 87 THR A CA 1
ATOM 697 C C . THR A 1 87 ? -8.25 12.445 0.439 1 98.62 87 THR A C 1
ATOM 699 O O . THR A 1 87 ? -8.625 11.852 -0.574 1 98.62 87 THR A O 1
ATOM 702 N N . ASP A 1 88 ? -9.117 12.93 1.354 1 98.38 88 ASP A N 1
ATOM 703 C CA . ASP A 1 88 ? -10.562 12.742 1.212 1 98.38 88 ASP A CA 1
ATOM 704 C C . ASP A 1 88 ? -11.07 13.391 -0.074 1 98.38 88 ASP A C 1
ATOM 706 O O . ASP A 1 88 ? -11.992 12.875 -0.712 1 98.38 88 ASP A O 1
ATOM 710 N N . ASP A 1 89 ? -10.477 14.484 -0.449 1 97.31 89 ASP A N 1
ATOM 711 C CA . ASP A 1 89 ? -10.898 15.227 -1.634 1 97.31 89 ASP A CA 1
ATOM 712 C C . ASP A 1 89 ? -10.57 14.453 -2.91 1 97.31 89 ASP A C 1
ATOM 714 O O . ASP A 1 89 ? -11.062 14.789 -3.988 1 97.31 89 ASP A O 1
ATOM 718 N N . ARG A 1 90 ? -9.727 13.422 -2.811 1 95.88 90 ARG A N 1
ATOM 719 C CA . ARG A 1 90 ? -9.367 12.625 -3.979 1 95.88 90 ARG A CA 1
ATOM 720 C C . ARG A 1 90 ? -10.367 11.492 -4.195 1 95.88 90 ARG A C 1
ATOM 722 O O . ARG A 1 90 ? -10.297 10.781 -5.195 1 95.88 90 ARG A O 1
ATOM 729 N N . ARG A 1 91 ? -11.195 11.281 -3.234 1 88.88 91 ARG A N 1
ATOM 730 C CA . ARG A 1 91 ? -12.211 10.234 -3.324 1 88.88 91 ARG A CA 1
ATOM 731 C C . ARG A 1 91 ? -13.602 10.828 -3.48 1 88.88 91 ARG A C 1
ATOM 733 O O . ARG A 1 91 ? -13.898 11.883 -2.904 1 88.88 91 ARG A O 1
ATOM 740 N N . MET B 1 1 ? -9.297 -25.156 -9.172 1 56.28 1 MET B N 1
ATOM 741 C CA . MET B 1 1 ? -8.734 -24.453 -8.023 1 56.28 1 MET B CA 1
ATOM 742 C C . MET B 1 1 ? -7.266 -24.797 -7.828 1 56.28 1 MET B C 1
ATOM 744 O O . MET B 1 1 ? -6.863 -25.953 -8.039 1 56.28 1 MET B O 1
ATOM 748 N N . SER B 1 2 ? -6.371 -23.766 -8.008 1 69.44 2 SER B N 1
ATOM 749 C CA . SER B 1 2 ? -4.969 -24.141 -7.914 1 69.44 2 SER B CA 1
ATOM 750 C C . SER B 1 2 ? -4.637 -24.703 -6.531 1 69.44 2 SER B C 1
ATOM 752 O O . SER B 1 2 ? -5.164 -24.219 -5.523 1 69.44 2 SER B O 1
ATOM 754 N N . ASP B 1 3 ? -3.971 -25.812 -6.43 1 87.5 3 ASP B N 1
ATOM 755 C CA . ASP B 1 3 ? -3.617 -26.516 -5.203 1 87.5 3 ASP B CA 1
ATOM 756 C C . ASP B 1 3 ? -2.549 -25.766 -4.418 1 87.5 3 ASP B C 1
ATOM 758 O O . ASP B 1 3 ? -1.633 -25.188 -5.008 1 87.5 3 ASP B O 1
ATOM 762 N N . ARG B 1 4 ? -2.836 -25.734 -3.059 1 96.19 4 ARG B N 1
ATOM 763 C CA . ARG B 1 4 ? -1.835 -25.203 -2.137 1 96.19 4 ARG B CA 1
ATOM 764 C C . ARG B 1 4 ? -0.542 -26.016 -2.215 1 96.19 4 ARG B C 1
ATOM 766 O O . ARG B 1 4 ? -0.576 -27.234 -2.285 1 96.19 4 ARG B O 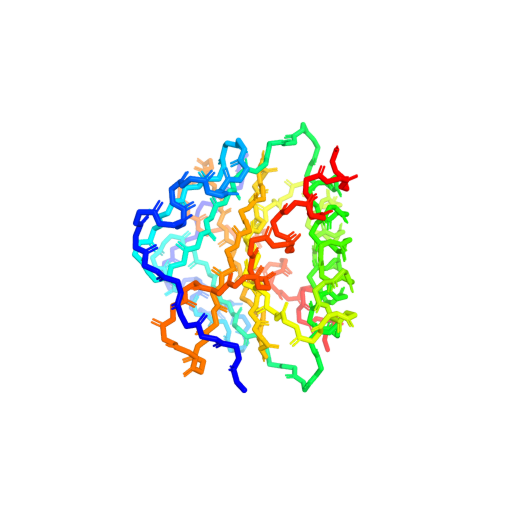1
ATOM 773 N N . LEU B 1 5 ? 0.56 -25.328 -2.314 1 97.75 5 LEU B N 1
ATOM 774 C CA . LEU B 1 5 ? 1.87 -25.969 -2.324 1 97.75 5 LEU B CA 1
ATOM 775 C C . LEU B 1 5 ? 2.312 -26.328 -0.91 1 97.75 5 LEU B C 1
ATOM 777 O O . LEU B 1 5 ? 1.9 -25.688 0.056 1 97.75 5 LEU B O 1
ATOM 781 N N . ASP B 1 6 ? 3.113 -27.359 -0.754 1 96.19 6 ASP B N 1
ATOM 782 C CA . ASP B 1 6 ? 3.695 -27.656 0.551 1 96.19 6 ASP B CA 1
ATOM 783 C C . ASP B 1 6 ? 4.941 -26.812 0.801 1 96.19 6 ASP B C 1
ATOM 785 O O . ASP B 1 6 ? 5.477 -26.188 -0.124 1 96.19 6 ASP B O 1
ATOM 789 N N . ASP B 1 7 ? 5.367 -26.766 2.031 1 96.25 7 ASP B N 1
ATOM 790 C CA . ASP B 1 7 ? 6.441 -25.875 2.457 1 96.25 7 ASP B CA 1
ATOM 791 C C . ASP B 1 7 ? 7.727 -26.141 1.676 1 96.25 7 ASP B C 1
ATOM 793 O O . ASP B 1 7 ? 8.438 -25.219 1.297 1 96.25 7 ASP B O 1
ATOM 797 N N . ASP B 1 8 ? 8.031 -27.422 1.477 1 96.62 8 ASP B N 1
ATOM 798 C CA . ASP B 1 8 ? 9.258 -27.797 0.772 1 96.62 8 ASP B CA 1
ATOM 799 C C . ASP B 1 8 ? 9.227 -27.297 -0.672 1 96.62 8 ASP B C 1
ATOM 801 O O . ASP B 1 8 ? 10.227 -26.781 -1.179 1 96.62 8 ASP B O 1
ATOM 805 N N . THR B 1 9 ? 8.086 -27.5 -1.331 1 97.19 9 THR B N 1
ATOM 806 C CA . THR B 1 9 ? 7.926 -27.062 -2.711 1 97.19 9 THR B CA 1
ATOM 807 C C . THR B 1 9 ? 8.047 -25.531 -2.803 1 97.19 9 THR B C 1
ATOM 809 O O . THR B 1 9 ? 8.688 -25.016 -3.715 1 97.19 9 THR B O 1
ATOM 812 N N . ILE B 1 10 ? 7.41 -24.766 -1.881 1 97.94 10 ILE B N 1
ATOM 813 C CA . ILE B 1 10 ? 7.508 -23.312 -1.852 1 97.94 10 ILE B CA 1
ATOM 814 C C . ILE B 1 10 ? 8.969 -22.891 -1.728 1 97.94 10 ILE B C 1
ATOM 816 O O . ILE B 1 10 ? 9.453 -22.047 -2.49 1 97.94 10 ILE B O 1
ATOM 820 N N . SER B 1 11 ? 9.672 -23.484 -0.762 1 95.88 11 SER B N 1
ATOM 821 C CA . SER B 1 11 ? 11.07 -23.156 -0.518 1 95.88 11 SER B CA 1
ATOM 822 C C . SER B 1 11 ? 11.914 -23.375 -1.767 1 95.88 11 SER B C 1
ATOM 824 O O . SER B 1 11 ? 12.797 -22.562 -2.074 1 95.88 11 SER B O 1
ATOM 826 N N . ASP B 1 12 ? 11.648 -24.406 -2.471 1 96.94 12 ASP B N 1
ATOM 827 C CA . ASP B 1 12 ? 12.422 -24.766 -3.656 1 96.94 12 ASP B CA 1
ATOM 828 C C . ASP B 1 12 ? 12.141 -23.812 -4.809 1 96.94 12 ASP B C 1
ATOM 830 O O . ASP B 1 12 ? 13.031 -23.531 -5.621 1 96.94 12 ASP B O 1
ATOM 834 N N . ARG B 1 13 ? 10.891 -23.328 -4.84 1 97.88 13 ARG B N 1
ATOM 835 C CA . ARG B 1 13 ? 10.461 -22.609 -6.039 1 97.88 13 ARG B CA 1
ATOM 836 C C . ARG B 1 13 ? 10.492 -21.109 -5.82 1 97.88 13 ARG B C 1
ATOM 838 O O . ARG B 1 13 ? 10.398 -20.328 -6.773 1 97.88 13 ARG B O 1
ATOM 845 N N . LEU B 1 14 ? 10.555 -20.703 -4.629 1 98.06 14 LEU B N 1
ATOM 846 C CA . LEU B 1 14 ? 10.469 -19.297 -4.281 1 98.06 14 LEU B CA 1
ATOM 847 C C . LEU B 1 14 ? 11.648 -18.516 -4.867 1 98.06 14 LEU B C 1
ATOM 849 O O . LEU B 1 14 ? 12.805 -18.922 -4.707 1 98.06 14 LEU B O 1
ATOM 853 N N . PRO B 1 15 ? 11.461 -17.422 -5.668 1 98.25 15 PRO B N 1
ATOM 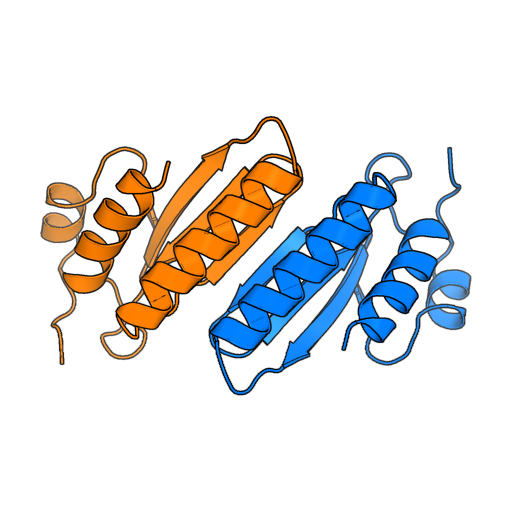854 C CA . PRO B 1 15 ? 12.586 -16.625 -6.176 1 98.25 15 PRO B CA 1
ATOM 855 C C . PRO B 1 15 ? 13.383 -15.961 -5.059 1 98.25 15 PRO B C 1
ATOM 857 O O . PRO B 1 15 ? 12.906 -15.852 -3.93 1 98.25 15 PRO B O 1
ATOM 860 N N . ASP B 1 16 ? 14.547 -15.469 -5.379 1 96.81 16 ASP B N 1
ATOM 861 C CA . ASP B 1 16 ? 15.438 -14.844 -4.406 1 96.81 16 ASP B CA 1
ATOM 862 C C . ASP B 1 16 ? 14.758 -13.656 -3.717 1 96.81 16 ASP B C 1
ATOM 864 O O . ASP B 1 16 ? 13.984 -12.93 -4.344 1 96.81 16 ASP B O 1
ATOM 868 N N . ASP B 1 17 ? 14.992 -13.547 -2.406 1 97.94 17 ASP B N 1
ATOM 869 C CA . ASP B 1 17 ? 14.625 -12.398 -1.583 1 97.94 17 ASP B CA 1
ATOM 870 C C . ASP B 1 17 ? 13.156 -12.469 -1.17 1 97.94 17 ASP B C 1
ATOM 872 O O . ASP B 1 17 ? 12.695 -11.656 -0.364 1 97.94 17 ASP B O 1
ATOM 876 N N . TRP B 1 18 ? 12.391 -13.367 -1.777 1 98.75 18 TRP B N 1
ATOM 877 C CA . TRP B 1 18 ? 11.062 -13.648 -1.25 1 98.75 18 TRP B CA 1
ATOM 878 C C . TRP B 1 18 ? 11.141 -14.539 -0.014 1 98.75 18 TRP B C 1
ATOM 880 O O . TRP B 1 18 ? 11.977 -15.438 0.055 1 98.75 18 TRP B O 1
ATOM 890 N N . ILE B 1 19 ? 10.219 -14.328 0.925 1 98.44 19 ILE B N 1
ATOM 891 C CA . 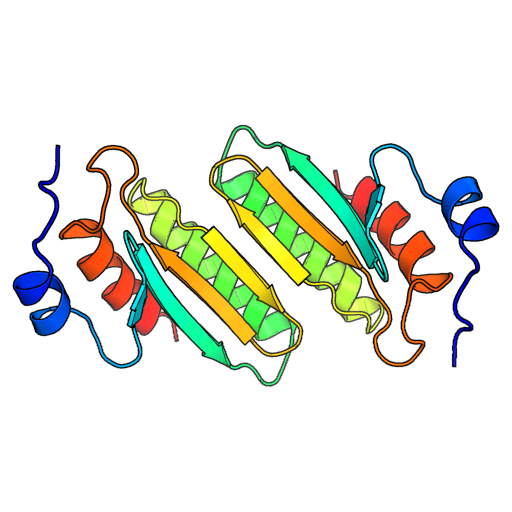ILE B 1 19 ? 10.164 -15.086 2.172 1 98.44 19 ILE B CA 1
ATOM 892 C C . ILE B 1 19 ? 8.82 -15.797 2.291 1 98.44 19 ILE B C 1
ATOM 894 O O . ILE B 1 19 ? 7.773 -15.211 1.985 1 98.44 19 ILE B O 1
ATOM 898 N N . HIS B 1 20 ? 8.898 -17.047 2.686 1 98.12 20 HIS B N 1
ATOM 899 C CA . HIS B 1 20 ? 7.676 -17.75 3.064 1 98.12 20 HIS B CA 1
ATOM 900 C C . HIS B 1 20 ? 7.203 -17.328 4.449 1 98.12 20 HIS B C 1
ATOM 902 O O . HIS B 1 20 ? 7.863 -17.609 5.449 1 98.12 20 HIS B O 1
ATOM 908 N N . ASP B 1 21 ? 6.141 -16.672 4.559 1 96.62 21 ASP B N 1
ATOM 909 C CA . ASP B 1 21 ? 5.613 -16.062 5.777 1 96.62 21 ASP B CA 1
ATOM 910 C C . ASP B 1 21 ? 4.227 -16.609 6.113 1 96.62 21 ASP B C 1
ATOM 912 O O . ASP B 1 21 ? 3.215 -15.992 5.762 1 96.62 21 ASP B O 1
ATOM 916 N N . GLY B 1 22 ? 4.305 -17.734 6.797 1 95.75 22 GLY B N 1
ATOM 917 C CA . GLY B 1 22 ? 3.031 -18.359 7.098 1 95.75 22 GLY B CA 1
ATOM 918 C C . GLY B 1 22 ? 2.309 -18.859 5.859 1 95.75 22 GLY B C 1
ATOM 919 O O . GLY B 1 22 ? 2.84 -19.688 5.117 1 95.75 22 GLY B O 1
ATOM 920 N N . ASP B 1 23 ? 1.162 -18.297 5.539 1 97.19 23 ASP B N 1
ATOM 921 C CA . ASP B 1 23 ? 0.347 -18.719 4.406 1 97.19 23 ASP B CA 1
ATOM 922 C C . ASP B 1 23 ? 0.607 -17.844 3.182 1 97.19 23 ASP B C 1
ATOM 924 O O . ASP B 1 23 ? -0.147 -17.906 2.207 1 97.19 23 ASP B O 1
ATOM 928 N N . ALA B 1 24 ? 1.652 -17.094 3.266 1 98.56 24 ALA B N 1
ATOM 929 C CA . ALA B 1 24 ? 1.923 -16.156 2.178 1 98.56 24 ALA B CA 1
ATOM 930 C C . ALA B 1 24 ? 3.406 -16.141 1.82 1 98.56 24 ALA B C 1
ATOM 932 O O . ALA B 1 24 ? 4.227 -16.734 2.531 1 98.56 24 ALA B O 1
ATOM 933 N N . ILE B 1 25 ? 3.678 -15.562 0.711 1 98.81 25 ILE B N 1
ATOM 934 C CA . ILE B 1 25 ? 5.043 -15.18 0.373 1 98.81 25 ILE B CA 1
ATOM 935 C C . ILE B 1 25 ? 5.141 -13.656 0.288 1 98.81 25 ILE B C 1
ATOM 937 O O . ILE B 1 25 ? 4.207 -12.992 -0.167 1 98.81 25 ILE B O 1
ATOM 941 N N . THR B 1 26 ? 6.23 -13.148 0.763 1 98.88 26 THR B N 1
ATOM 942 C CA . THR B 1 26 ? 6.375 -11.703 0.857 1 98.88 26 THR B CA 1
ATOM 943 C C . THR B 1 26 ? 7.77 -11.266 0.411 1 98.88 26 THR B C 1
ATOM 945 O O . THR B 1 26 ? 8.727 -12.031 0.516 1 98.88 26 THR B O 1
ATOM 948 N N . ARG B 1 27 ? 7.902 -10.102 -0.127 1 98.88 27 ARG B N 1
ATOM 949 C CA . ARG B 1 27 ? 9.172 -9.453 -0.439 1 98.88 27 ARG B CA 1
ATOM 950 C C . ARG B 1 27 ? 9.07 -7.941 -0.272 1 98.88 27 ARG B C 1
ATOM 952 O O . ARG B 1 27 ? 8.055 -7.344 -0.625 1 98.88 27 ARG B O 1
ATOM 959 N N . THR B 1 28 ? 10.102 -7.359 0.272 1 98.88 28 THR B N 1
ATOM 960 C CA . THR B 1 28 ? 10.227 -5.91 0.403 1 98.88 28 THR B CA 1
ATOM 961 C C . THR B 1 28 ? 11.25 -5.359 -0.587 1 98.88 28 THR B C 1
ATOM 963 O O . THR B 1 28 ? 12.367 -5.863 -0.67 1 98.88 28 THR B O 1
ATOM 966 N N . TYR B 1 29 ? 10.828 -4.402 -1.395 1 98.81 29 TYR B N 1
ATOM 967 C CA . TYR B 1 29 ? 11.672 -3.682 -2.342 1 98.81 29 TYR B CA 1
ATOM 968 C C . TYR B 1 29 ? 12.047 -2.305 -1.804 1 98.81 29 TYR B C 1
ATOM 970 O O . TYR B 1 29 ? 11.195 -1.596 -1.256 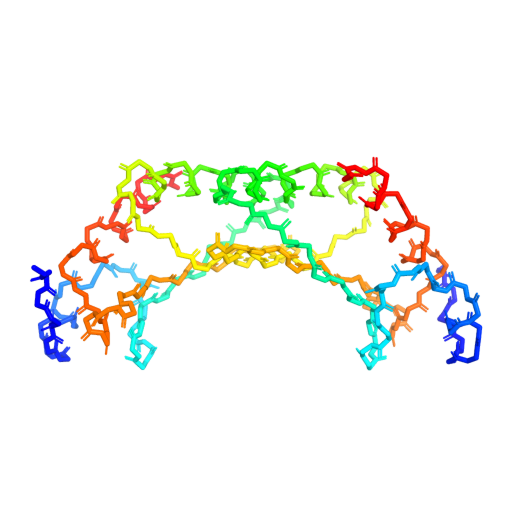1 98.81 29 TYR B O 1
ATOM 978 N N . THR B 1 30 ? 13.266 -1.896 -1.964 1 98.62 30 THR B N 1
ATOM 979 C CA . THR B 1 30 ? 13.711 -0.597 -1.468 1 98.62 30 THR B CA 1
ATOM 980 C C . THR B 1 30 ? 13.805 0.414 -2.607 1 98.62 30 THR B C 1
ATOM 982 O O . THR B 1 30 ? 14.086 0.046 -3.75 1 98.62 30 THR B O 1
ATOM 985 N N . PHE B 1 31 ? 13.5 1.659 -2.258 1 98.38 31 PHE B N 1
ATOM 986 C CA . PHE B 1 31 ? 13.531 2.764 -3.209 1 98.38 31 PHE B CA 1
ATOM 987 C C . PHE B 1 31 ? 14.195 3.99 -2.594 1 98.38 31 PHE B C 1
ATOM 989 O O . PHE B 1 31 ? 14.086 4.227 -1.39 1 98.38 31 PHE B O 1
ATOM 996 N N . GLU B 1 32 ? 14.836 4.777 -3.393 1 96.88 32 GLU B N 1
ATOM 997 C CA . GLU B 1 32 ? 15.422 6.039 -2.941 1 96.88 32 GLU B CA 1
ATOM 998 C C . GLU B 1 32 ? 14.375 7.152 -2.912 1 96.88 32 GLU B C 1
ATOM 1000 O O . GLU B 1 32 ? 14.406 8.023 -2.043 1 96.88 32 GLU B O 1
ATOM 1005 N N . GLU B 1 33 ? 13.484 7.074 -3.846 1 97.19 33 GLU B N 1
ATOM 1006 C CA . GLU B 1 33 ? 12.438 8.078 -3.963 1 97.19 33 GLU B CA 1
ATOM 1007 C C . GLU B 1 33 ? 11.062 7.469 -3.705 1 97.19 33 GLU B C 1
ATOM 1009 O O . GLU B 1 33 ? 10.734 6.402 -4.234 1 97.19 33 GLU B O 1
ATOM 1014 N N . TYR B 1 34 ? 10.289 8.164 -2.908 1 97.94 34 TYR B N 1
ATOM 1015 C CA . TYR B 1 34 ? 8.961 7.703 -2.523 1 97.94 34 TYR B CA 1
ATOM 1016 C C . TYR B 1 34 ? 8.109 7.398 -3.752 1 97.94 34 TYR B C 1
ATOM 1018 O O . TYR B 1 34 ? 7.469 6.348 -3.828 1 97.94 34 TYR B O 1
ATOM 1026 N N . LEU B 1 35 ? 8.141 8.25 -4.781 1 98.19 35 LEU B N 1
ATOM 1027 C CA . LEU B 1 35 ? 7.262 8.125 -5.938 1 98.19 35 LEU B CA 1
ATOM 1028 C C . LEU B 1 35 ? 7.676 6.938 -6.805 1 98.19 35 LEU B C 1
ATOM 1030 O O . LEU B 1 35 ? 6.852 6.387 -7.539 1 98.19 35 LEU B O 1
ATOM 1034 N N . ASP B 1 36 ? 8.938 6.582 -6.773 1 98.25 36 ASP B N 1
ATOM 1035 C CA . ASP B 1 36 ? 9.336 5.375 -7.484 1 98.25 36 ASP B CA 1
ATOM 1036 C C . ASP B 1 36 ? 8.672 4.137 -6.895 1 98.25 36 ASP B C 1
ATOM 1038 O O . ASP B 1 36 ? 8.289 3.219 -7.625 1 98.25 36 ASP B O 1
ATOM 1042 N N . GLY B 1 37 ? 8.594 4.102 -5.52 1 98.56 37 GLY B N 1
ATOM 1043 C CA . GLY B 1 37 ? 7.871 3.021 -4.867 1 98.56 37 GLY B CA 1
ATOM 1044 C C . GLY B 1 37 ? 6.395 2.996 -5.219 1 98.56 37 GLY B C 1
ATOM 1045 O O . GLY B 1 37 ? 5.832 1.932 -5.484 1 98.56 37 GLY B O 1
ATOM 1046 N N . VAL B 1 38 ? 5.824 4.191 -5.254 1 98.69 38 VAL B N 1
ATOM 1047 C CA . VAL B 1 38 ? 4.418 4.316 -5.617 1 98.69 38 VAL B CA 1
ATOM 1048 C C . VAL B 1 38 ? 4.199 3.793 -7.035 1 98.69 38 VAL B C 1
ATOM 1050 O O . VAL B 1 38 ? 3.25 3.049 -7.289 1 98.69 38 VAL B O 1
ATOM 1053 N N . ALA B 1 39 ? 5.074 4.156 -7.938 1 98.5 39 ALA B N 1
ATOM 1054 C CA . ALA B 1 39 ? 4.98 3.697 -9.32 1 98.5 39 ALA B CA 1
ATOM 1055 C C . ALA B 1 39 ? 5.113 2.178 -9.406 1 98.5 39 ALA B C 1
ATOM 1057 O O . ALA B 1 39 ? 4.379 1.524 -10.148 1 98.5 39 ALA B O 1
ATOM 1058 N N . PHE B 1 40 ? 6.07 1.66 -8.648 1 98.81 40 PHE B N 1
ATOM 1059 C CA . PHE B 1 40 ? 6.27 0.216 -8.609 1 98.81 40 PHE B CA 1
ATOM 1060 C C . PHE B 1 40 ? 5.016 -0.491 -8.117 1 98.81 40 PHE B C 1
ATOM 1062 O O . PHE B 1 40 ? 4.586 -1.491 -8.695 1 98.81 40 PHE B O 1
ATOM 1069 N N . ALA B 1 41 ? 4.395 0.008 -7.059 1 98.81 41 ALA B N 1
ATOM 1070 C CA . ALA B 1 41 ? 3.168 -0.571 -6.516 1 98.81 41 ALA B CA 1
ATOM 1071 C C . ALA B 1 41 ? 2.061 -0.589 -7.566 1 98.81 41 ALA B C 1
ATOM 1073 O O . ALA B 1 41 ? 1.311 -1.562 -7.672 1 98.81 41 ALA B O 1
ATOM 1074 N N . SER B 1 42 ? 2.006 0.512 -8.305 1 98.56 42 SER B N 1
ATOM 1075 C CA . SER B 1 42 ? 1.011 0.595 -9.367 1 98.56 42 SER B CA 1
ATOM 1076 C C . SER B 1 42 ? 1.256 -0.465 -10.438 1 98.56 42 SER B C 1
ATOM 1078 O O . SER B 1 42 ? 0.316 -1.114 -10.906 1 98.56 42 SER B O 1
ATOM 1080 N N . GLU B 1 43 ? 2.484 -0.681 -10.82 1 98.62 43 GLU B N 1
ATOM 1081 C CA . GLU B 1 43 ? 2.83 -1.7 -11.805 1 98.62 43 GLU B CA 1
ATOM 1082 C C . GLU B 1 43 ? 2.477 -3.098 -11.297 1 98.62 43 GLU B C 1
ATOM 1084 O O . GLU B 1 43 ? 1.954 -3.92 -12.055 1 98.62 43 GLU B O 1
ATOM 1089 N N . VAL B 1 44 ? 2.805 -3.332 -10.047 1 98.75 44 VAL B N 1
ATOM 1090 C CA . VAL B 1 44 ? 2.479 -4.625 -9.453 1 98.75 44 VAL B CA 1
ATOM 1091 C C . VAL B 1 44 ? 0.963 -4.812 -9.422 1 98.75 44 VAL B C 1
ATOM 1093 O O . VAL B 1 44 ? 0.462 -5.906 -9.703 1 98.75 44 VAL B O 1
ATOM 1096 N N . GLY B 1 45 ? 0.231 -3.723 -9.047 1 98.5 45 GLY B N 1
ATOM 1097 C CA . GLY B 1 45 ? -1.222 -3.783 -9.086 1 98.5 45 GLY B CA 1
ATOM 1098 C C . GLY B 1 45 ? -1.77 -4.176 -10.438 1 98.5 45 GLY B C 1
ATOM 1099 O O . GLY B 1 45 ? -2.691 -4.988 -10.531 1 98.5 45 GLY B O 1
ATOM 1100 N N . ASP B 1 46 ? -1.235 -3.582 -11.5 1 98.06 46 ASP B N 1
ATOM 1101 C CA . ASP B 1 46 ? -1.652 -3.893 -12.859 1 98.06 46 ASP B CA 1
ATOM 1102 C C . ASP B 1 46 ? -1.402 -5.363 -13.188 1 98.06 46 ASP B C 1
ATOM 1104 O O . ASP B 1 46 ? -2.279 -6.043 -13.727 1 98.06 46 ASP B O 1
ATOM 1108 N N . LEU B 1 47 ? -0.21 -5.793 -12.883 1 97.81 47 LEU B N 1
ATOM 1109 C CA . LEU B 1 47 ? 0.174 -7.184 -13.109 1 97.81 47 LEU B CA 1
ATOM 1110 C C . LEU B 1 47 ? -0.779 -8.133 -12.391 1 97.81 47 LEU B C 1
ATOM 1112 O O . LEU B 1 47 ? -1.244 -9.117 -12.977 1 97.81 47 LEU B O 1
ATOM 1116 N N . ALA B 1 48 ? -1.063 -7.879 -11.164 1 97.5 48 ALA B N 1
ATOM 1117 C CA . ALA B 1 48 ? -1.896 -8.719 -10.305 1 97.5 48 ALA B CA 1
ATOM 1118 C C . ALA B 1 48 ? -3.34 -8.75 -10.805 1 97.5 48 ALA B C 1
ATOM 1120 O O . ALA B 1 48 ? -3.98 -9.797 -10.805 1 97.5 48 ALA B O 1
ATOM 1121 N N . ASP B 1 49 ? -3.799 -7.57 -11.227 1 97.31 49 ASP B N 1
ATOM 1122 C CA . ASP B 1 49 ? -5.164 -7.48 -11.734 1 97.31 49 ASP B CA 1
ATOM 1123 C C . ASP B 1 49 ? -5.324 -8.281 -13.023 1 97.31 49 ASP B C 1
ATOM 1125 O O . ASP B 1 49 ? -6.344 -8.938 -13.234 1 97.31 49 ASP B O 1
ATOM 1129 N N . GLU B 1 50 ? -4.328 -8.195 -13.875 1 96.81 50 GLU B N 1
ATOM 1130 C CA . GLU B 1 50 ? -4.34 -8.961 -15.117 1 96.81 50 GLU B CA 1
ATOM 1131 C C . GLU B 1 50 ? -4.449 -10.453 -14.844 1 96.81 50 GLU B C 1
ATOM 1133 O O . GLU B 1 50 ? -5.082 -11.188 -15.602 1 96.81 50 GLU B O 1
ATOM 1138 N N . ALA B 1 51 ? -3.867 -10.906 -13.781 1 96.06 51 ALA B N 1
ATOM 1139 C CA . ALA B 1 51 ? -3.842 -12.328 -13.43 1 96.06 51 ALA B CA 1
ATOM 1140 C C . ALA B 1 51 ? -5.023 -12.688 -12.531 1 96.06 51 ALA B C 1
ATOM 1142 O O . ALA B 1 51 ? -5.164 -13.844 -12.117 1 96.06 51 ALA B O 1
ATOM 1143 N N . PHE B 1 52 ? -5.82 -11.68 -12.141 1 95.5 52 PHE B N 1
ATOM 1144 C CA . PHE B 1 52 ? -6.945 -11.844 -11.227 1 95.5 52 PHE B CA 1
ATOM 1145 C C . PHE B 1 52 ? -6.488 -12.453 -9.906 1 95.5 52 PHE B C 1
ATOM 1147 O O . PHE B 1 52 ? -7.117 -13.383 -9.398 1 95.5 52 PHE B O 1
ATOM 1154 N N . HIS B 1 53 ? -5.406 -12.016 -9.406 1 96 53 HIS B N 1
ATOM 1155 C CA . HIS B 1 53 ? -4.758 -12.43 -8.164 1 96 53 HIS B CA 1
ATOM 1156 C C . HIS B 1 53 ? -4.16 -11.234 -7.426 1 96 53 HIS B C 1
ATOM 1158 O O . HIS B 1 53 ? -3.057 -10.789 -7.746 1 96 53 HIS B O 1
ATOM 1164 N N . HIS B 1 54 ? -4.926 -10.773 -6.457 1 96.25 54 HIS B N 1
ATOM 1165 C CA . HIS B 1 54 ? -4.727 -9.43 -5.93 1 96.25 54 HIS B CA 1
ATOM 1166 C C . HIS B 1 54 ? -3.967 -9.461 -4.605 1 96.25 54 HIS B C 1
ATOM 1168 O O . HIS B 1 54 ? -4.559 -9.703 -3.553 1 96.25 54 HIS B O 1
ATOM 1174 N N . PRO B 1 55 ? -2.688 -9.109 -4.621 1 98.31 55 PRO B N 1
ATOM 1175 C CA . PRO B 1 55 ? -1.856 -9.094 -3.412 1 98.31 55 PRO B CA 1
ATOM 1176 C C . PRO B 1 55 ? -2.176 -7.922 -2.488 1 98.31 55 PRO B C 1
ATOM 1178 O O . PRO B 1 55 ? -2.852 -6.977 -2.898 1 98.31 55 PRO B O 1
ATOM 1181 N N . GLU B 1 56 ? -1.77 -8.008 -1.263 1 98.69 56 GLU B N 1
ATOM 1182 C CA . GLU B 1 56 ? -1.604 -6.832 -0.416 1 98.69 56 GLU B CA 1
ATOM 1183 C C . GLU B 1 56 ? -0.301 -6.105 -0.733 1 98.69 56 GLU B C 1
ATOM 1185 O O . GLU B 1 56 ? 0.747 -6.734 -0.89 1 98.69 56 GLU B O 1
ATOM 1190 N N . ILE B 1 57 ? -0.327 -4.836 -0.947 1 98.94 57 ILE B N 1
ATOM 1191 C CA . ILE B 1 57 ? 0.846 -4.008 -1.198 1 98.94 57 ILE B CA 1
ATOM 1192 C C . ILE B 1 57 ? 0.932 -2.904 -0.147 1 98.94 57 ILE B C 1
ATOM 1194 O O . ILE B 1 57 ? -0.046 -2.193 0.097 1 98.94 57 ILE B O 1
ATOM 1198 N N . THR B 1 58 ? 2.021 -2.797 0.505 1 98.94 58 THR B N 1
ATOM 1199 C CA . THR B 1 58 ? 2.248 -1.733 1.478 1 98.94 58 THR B CA 1
ATOM 1200 C C . THR B 1 58 ? 3.367 -0.805 1.015 1 98.94 58 THR B C 1
ATOM 1202 O O . THR B 1 58 ? 4.488 -1.253 0.769 1 98.94 58 THR B O 1
ATOM 1205 N N . ILE B 1 59 ? 3.004 0.418 0.877 1 98.94 59 ILE B N 1
ATOM 1206 C CA . ILE B 1 59 ? 3.957 1.461 0.514 1 98.94 59 ILE B CA 1
ATOM 1207 C C . ILE B 1 59 ? 4.391 2.221 1.766 1 98.94 59 ILE B C 1
ATOM 1209 O O . ILE B 1 59 ? 3.553 2.688 2.539 1 98.94 59 ILE B O 1
ATOM 1213 N N . ARG B 1 60 ? 5.66 2.32 1.976 1 98.12 60 ARG B N 1
ATOM 1214 C CA . ARG B 1 60 ? 6.266 3.131 3.025 1 98.12 60 ARG B CA 1
ATOM 1215 C C . ARG B 1 60 ? 7.277 4.113 2.445 1 98.12 60 ARG B C 1
ATOM 1217 O O . ARG B 1 60 ? 7.43 4.207 1.226 1 98.12 60 ARG B O 1
ATOM 1224 N N . TYR B 1 61 ? 7.859 4.91 3.299 1 94.75 61 TYR B N 1
ATOM 1225 C CA . TYR B 1 61 ? 8.703 6.008 2.844 1 94.75 61 TYR B CA 1
ATOM 1226 C C . TYR B 1 61 ? 9.75 5.516 1.85 1 94.75 61 TYR B C 1
ATOM 1228 O O . TYR B 1 61 ? 9.883 6.066 0.754 1 94.75 61 TYR B O 1
ATOM 1236 N N . ASP B 1 62 ? 10.398 4.348 2.174 1 96.25 62 ASP B N 1
ATOM 1237 C CA . ASP B 1 62 ? 11.508 3.971 1.306 1 96.25 62 ASP B CA 1
ATOM 1238 C C . ASP B 1 62 ? 11.43 2.496 0.92 1 96.25 62 ASP B C 1
ATOM 1240 O O . ASP B 1 62 ? 12.438 1.886 0.562 1 96.25 62 ASP B O 1
ATOM 1244 N N . GLU B 1 63 ? 10.227 2.004 0.965 1 98.56 63 GLU B N 1
ATOM 1245 C CA . GLU B 1 63 ? 10.102 0.596 0.603 1 98.56 63 GLU B CA 1
ATOM 1246 C C . GLU B 1 63 ? 8.664 0.244 0.244 1 98.56 63 GLU B C 1
ATOM 1248 O O . GLU B 1 63 ? 7.73 0.95 0.633 1 98.56 63 GLU B O 1
ATOM 1253 N N . VAL B 1 64 ? 8.508 -0.817 -0.514 1 98.94 64 VAL B N 1
ATOM 1254 C CA . VAL B 1 64 ? 7.227 -1.424 -0.861 1 98.94 64 VAL B CA 1
ATOM 1255 C C . VAL B 1 64 ? 7.254 -2.916 -0.535 1 98.94 64 VAL B C 1
ATOM 1257 O O . VAL B 1 64 ? 8.156 -3.635 -0.969 1 98.94 64 VAL B O 1
ATOM 1260 N N . GLU B 1 65 ? 6.336 -3.344 0.246 1 98.94 65 GLU B N 1
ATOM 1261 C CA . GLU B 1 65 ? 6.172 -4.766 0.528 1 98.94 65 GLU B CA 1
ATOM 1262 C C . GLU B 1 65 ? 5.027 -5.359 -0.286 1 98.94 65 GLU B C 1
ATOM 1264 O O . GLU B 1 65 ? 3.939 -4.785 -0.35 1 98.94 65 GLU B O 1
ATOM 1269 N N . VAL B 1 66 ? 5.309 -6.469 -0.918 1 98.94 66 VAL B N 1
ATOM 1270 C CA . VAL B 1 66 ? 4.305 -7.203 -1.678 1 98.94 66 VAL B CA 1
ATOM 1271 C C . VAL B 1 66 ? 4.062 -8.57 -1.032 1 98.94 66 VAL B C 1
ATOM 1273 O O . VAL B 1 66 ? 5.016 -9.281 -0.696 1 98.94 66 VAL B O 1
ATOM 1276 N N . ARG B 1 67 ? 2.816 -8.945 -0.851 1 98.88 67 ARG B N 1
ATOM 1277 C CA . ARG B 1 67 ? 2.404 -10.195 -0.222 1 98.88 67 ARG B CA 1
ATOM 1278 C C . ARG B 1 67 ? 1.401 -10.945 -1.094 1 98.88 67 ARG B C 1
ATOM 1280 O O . ARG B 1 67 ? 0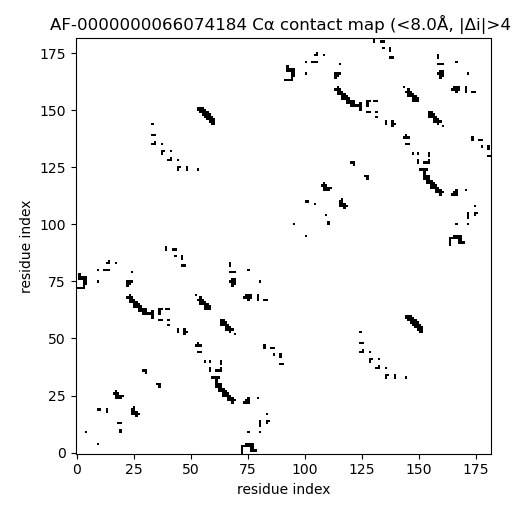.328 -10.422 -1.403 1 98.88 67 ARG B O 1
ATOM 1287 N N . PHE B 1 68 ? 1.814 -12.148 -1.533 1 98.69 68 PHE B N 1
ATOM 1288 C CA . PHE B 1 68 ? 0.913 -12.992 -2.307 1 98.69 68 PHE B CA 1
ATOM 1289 C C . PHE B 1 68 ? 0.409 -14.164 -1.466 1 98.69 68 PHE B C 1
ATOM 1291 O O . PHE B 1 68 ? 1.173 -14.758 -0.707 1 98.69 68 PHE B O 1
ATOM 1298 N N . THR B 1 69 ? -0.795 -14.422 -1.521 1 98.06 69 THR B N 1
ATOM 1299 C CA . THR B 1 69 ? -1.434 -15.625 -0.996 1 98.06 69 THR B CA 1
ATOM 1300 C C . THR B 1 69 ? -2.738 -15.914 -1.734 1 98.06 69 THR B C 1
ATOM 1302 O O . THR B 1 69 ? -3.346 -15.008 -2.307 1 98.06 69 THR B O 1
ATOM 1305 N N . ASP B 1 70 ? -3.066 -17.141 -1.831 1 97.12 70 ASP B N 1
ATOM 1306 C CA . ASP B 1 70 ? -4.375 -17.547 -2.326 1 97.12 70 ASP B CA 1
ATOM 1307 C C . ASP B 1 70 ? -5.312 -17.906 -1.175 1 97.12 70 ASP B C 1
ATOM 1309 O O . ASP B 1 70 ? -5.188 -18.969 -0.575 1 97.12 70 ASP B O 1
ATOM 1313 N N . HIS B 1 71 ? -6.266 -17.031 -0.878 1 94.62 71 HIS B N 1
ATOM 1314 C CA . HIS B 1 71 ? -7.133 -17.188 0.283 1 94.62 71 HIS B CA 1
ATOM 1315 C C . HIS B 1 71 ? -8.055 -18.391 0.12 1 94.62 71 HIS B C 1
ATOM 1317 O O . HIS B 1 71 ? -8.414 -19.047 1.104 1 94.62 71 HIS B O 1
ATOM 1323 N N . GLU B 1 72 ? -8.406 -18.656 -1.122 1 93.81 72 GLU B N 1
ATOM 1324 C CA . GLU B 1 72 ? -9.289 -19.797 -1.376 1 93.81 72 GLU B CA 1
ATOM 1325 C C . GLU B 1 72 ? -8.57 -21.109 -1.124 1 93.81 72 GLU B C 1
ATOM 1327 O O . GLU B 1 72 ? -9.141 -22.031 -0.538 1 93.81 72 GLU B O 1
ATOM 1332 N N . ALA B 1 73 ? -7.312 -21.188 -1.557 1 95.88 73 ALA B N 1
ATOM 1333 C CA . ALA B 1 73 ? -6.508 -22.391 -1.372 1 95.88 73 ALA B CA 1
ATOM 1334 C C . ALA B 1 73 ? -6.023 -22.516 0.07 1 95.88 73 ALA B C 1
ATOM 1336 O O . ALA B 1 73 ? -5.609 -23.594 0.505 1 95.88 73 ALA B O 1
ATOM 1337 N N . GLY B 1 74 ? -6.047 -21.359 0.783 1 95.62 74 GLY B N 1
ATOM 1338 C CA . GLY B 1 74 ? -5.574 -21.328 2.158 1 95.62 74 GLY B CA 1
ATOM 1339 C C . GLY B 1 74 ? -4.062 -21.281 2.268 1 95.62 74 GLY B C 1
ATOM 1340 O O . GLY B 1 74 ? -3.482 -21.828 3.207 1 95.62 74 GLY B O 1
ATOM 1341 N N . GLY B 1 75 ? -3.41 -20.75 1.263 1 97.75 75 GLY B N 1
ATOM 1342 C CA . GLY B 1 75 ? -1.957 -20.672 1.275 1 97.75 75 GLY B CA 1
ATOM 1343 C C . GLY B 1 75 ? -1.367 -20.312 -0.073 1 97.75 75 GLY B C 1
ATOM 1344 O O . GLY B 1 75 ? -2.006 -19.609 -0.867 1 97.75 75 GLY B O 1
ATOM 1345 N N . VAL B 1 76 ? -0.119 -20.719 -0.244 1 98.5 76 VAL B N 1
ATOM 1346 C CA . VAL B 1 76 ? 0.645 -20.344 -1.427 1 98.5 76 VAL B CA 1
ATOM 1347 C C . VAL B 1 76 ? 0.423 -21.359 -2.539 1 98.5 76 VAL B C 1
ATOM 1349 O O . VAL B 1 76 ? 0.443 -22.562 -2.295 1 98.5 76 VAL B O 1
ATOM 1352 N N . THR B 1 77 ? 0.112 -20.891 -3.727 1 98.06 77 THR B N 1
ATOM 1353 C CA . THR B 1 77 ? -0.046 -21.734 -4.91 1 98.06 77 THR B CA 1
ATOM 1354 C C . THR B 1 77 ? 1.033 -21.422 -5.945 1 98.06 77 THR B C 1
ATOM 1356 O O . THR B 1 77 ? 1.833 -20.5 -5.754 1 98.06 77 THR B O 1
ATOM 1359 N N . SER B 1 78 ? 0.956 -22.203 -7.039 1 97.56 78 SER B N 1
ATOM 1360 C CA . SER B 1 78 ? 1.908 -21.969 -8.117 1 97.56 78 SER B CA 1
ATOM 1361 C C . SER B 1 78 ? 1.709 -20.578 -8.734 1 97.56 78 SER B C 1
ATOM 1363 O O . SER B 1 78 ? 2.67 -19.953 -9.172 1 97.56 78 SER B O 1
ATOM 1365 N N . GLN B 1 79 ? 0.523 -20.094 -8.727 1 97.38 79 GLN B N 1
ATOM 1366 C CA . GLN B 1 79 ? 0.237 -18.766 -9.25 1 97.38 79 GLN B CA 1
ATOM 1367 C C . GLN B 1 79 ? 0.948 -17.688 -8.438 1 97.38 79 GLN B C 1
ATOM 1369 O O . GLN B 1 79 ? 1.445 -16.703 -9 1 97.38 79 GLN B O 1
ATOM 1374 N N . ASP B 1 80 ? 0.981 -17.875 -7.164 1 98.31 80 ASP B N 1
ATOM 1375 C CA . ASP B 1 80 ? 1.688 -16.922 -6.309 1 98.31 80 ASP B CA 1
ATOM 1376 C C . ASP B 1 80 ? 3.176 -16.875 -6.656 1 98.31 80 ASP B C 1
ATOM 1378 O O . ASP B 1 80 ? 3.768 -15.789 -6.727 1 98.31 80 ASP B O 1
ATOM 1382 N N . ILE B 1 81 ? 3.713 -18.062 -6.918 1 98.31 81 ILE B N 1
ATOM 1383 C CA . ILE B 1 81 ? 5.133 -18.156 -7.25 1 98.31 81 ILE B CA 1
ATOM 1384 C C . ILE B 1 81 ? 5.398 -17.469 -8.586 1 98.31 81 ILE B C 1
ATOM 1386 O O . ILE B 1 81 ? 6.379 -16.734 -8.727 1 98.31 81 ILE B O 1
ATOM 1390 N N . GLU B 1 82 ? 4.574 -17.734 -9.508 1 97.75 82 GLU B N 1
ATOM 1391 C CA . GLU B 1 82 ? 4.727 -17.125 -10.828 1 97.75 82 GLU B CA 1
ATOM 1392 C C . GLU B 1 82 ? 4.605 -15.602 -10.742 1 97.75 82 GLU B C 1
ATOM 1394 O O . GLU B 1 82 ? 5.395 -14.883 -11.352 1 97.75 82 GLU B O 1
ATOM 1399 N N . LEU B 1 83 ? 3.65 -15.102 -9.953 1 98.44 83 LEU B N 1
ATOM 1400 C CA . LEU B 1 83 ? 3.467 -13.656 -9.82 1 98.44 83 LEU B CA 1
ATOM 1401 C C . LEU B 1 83 ? 4.652 -13.023 -9.102 1 98.44 83 LEU B C 1
ATOM 1403 O O . LEU B 1 83 ? 5.027 -11.883 -9.398 1 98.44 83 LEU B O 1
ATOM 1407 N N . ALA B 1 84 ? 5.191 -13.75 -8.156 1 98.62 84 ALA B N 1
ATOM 1408 C CA . ALA B 1 84 ? 6.414 -13.289 -7.5 1 98.62 84 ALA B CA 1
ATOM 1409 C C . ALA B 1 84 ? 7.52 -13.031 -8.523 1 98.62 84 ALA B C 1
ATOM 1411 O O . ALA B 1 84 ? 8.164 -11.977 -8.492 1 98.62 84 ALA B O 1
ATOM 1412 N N . ARG B 1 85 ? 7.68 -13.977 -9.43 1 98.5 85 ARG B N 1
ATOM 1413 C CA . ARG B 1 85 ? 8.703 -13.828 -10.461 1 98.5 85 ARG B CA 1
ATOM 1414 C C . ARG B 1 85 ? 8.391 -12.648 -11.375 1 98.5 85 ARG B C 1
ATOM 1416 O O . ARG B 1 85 ? 9.281 -11.852 -11.695 1 98.5 85 ARG B O 1
ATOM 1423 N N . ARG B 1 86 ? 7.18 -12.555 -11.781 1 98.38 86 ARG B N 1
ATOM 1424 C CA . ARG B 1 86 ? 6.773 -11.469 -12.672 1 98.38 86 ARG B CA 1
ATOM 1425 C C . ARG B 1 86 ? 6.926 -10.117 -11.984 1 98.38 86 ARG B C 1
ATOM 1427 O O . ARG B 1 86 ? 7.234 -9.117 -12.633 1 98.38 86 ARG B O 1
ATOM 1434 N N . THR B 1 87 ? 6.609 -10.039 -10.703 1 98.62 87 THR B N 1
ATOM 1435 C CA . THR B 1 87 ? 6.812 -8.82 -9.93 1 98.62 87 THR B CA 1
ATOM 1436 C C . THR B 1 87 ? 8.289 -8.43 -9.914 1 98.62 87 THR B C 1
ATOM 1438 O O . THR B 1 87 ? 8.625 -7.258 -10.125 1 98.62 87 THR B O 1
ATOM 1441 N N . ASP B 1 88 ? 9.195 -9.414 -9.758 1 98.38 88 ASP B N 1
ATOM 1442 C CA . ASP B 1 88 ? 10.633 -9.156 -9.781 1 98.38 88 ASP B CA 1
ATOM 1443 C C . ASP B 1 88 ? 11.062 -8.562 -11.117 1 98.38 88 ASP B C 1
ATOM 1445 O O . ASP B 1 88 ? 11.961 -7.715 -11.172 1 98.38 88 ASP B O 1
ATOM 1449 N N . ASP B 1 89 ? 10.43 -8.977 -12.164 1 97.38 89 ASP B N 1
ATOM 1450 C CA . ASP B 1 89 ? 10.766 -8.531 -13.516 1 97.38 89 ASP B CA 1
ATOM 1451 C C . ASP B 1 89 ? 10.398 -7.062 -13.711 1 97.38 89 ASP B C 1
ATOM 1453 O O . ASP B 1 89 ? 10.828 -6.434 -14.688 1 97.38 89 ASP B O 1
ATOM 1457 N N . ARG B 1 90 ? 9.586 -6.512 -12.82 1 95.94 90 ARG B N 1
ATOM 1458 C CA . ARG B 1 90 ? 9.188 -5.109 -12.922 1 95.94 90 ARG B CA 1
ATOM 1459 C C . ARG B 1 90 ? 10.203 -4.199 -12.242 1 95.94 90 ARG B C 1
ATOM 1461 O O . ARG B 1 90 ? 10.094 -2.973 -12.328 1 95.94 90 ARG B O 1
ATOM 1468 N N . ARG B 1 91 ? 11.086 -4.773 -11.5 1 89 91 ARG B N 1
ATOM 1469 C CA . ARG B 1 91 ? 12.117 -4.016 -10.805 1 89 91 ARG B CA 1
ATOM 1470 C C . ARG B 1 91 ? 13.484 -4.23 -11.445 1 89 91 ARG B C 1
ATOM 1472 O O . ARG B 1 91 ? 13.789 -5.336 -11.898 1 89 91 ARG B O 1
#

Sequence (182 aa):
MSDRLDDDTISDRLPDDWIHDGDAITRTYTFEEYLDGVAFASEVGDLADEAFHHPEITIRYDEVEVRFTDHEAGGVTSQDIELARRTDDRRMSDRLDDDTISDRLPDDWIHDGDAITRTYTFEEYLDGVAFASEVGDLADEAFHHPEITIRYDEVEVRFTDHEAGGVTSQDIELARRTDDRR

Organism: Halobacterium salinarum (strain ATCC 29341 / DSM 671 / R1) (NCBI:txid478009)

Secondary structure (DSSP, 8-state):
-PPBPPHHHHHHHPPTT-EEETTEEEEEEE-SSHHHHHHHHHHHHHHHHHTT---EEEE-SSEEEEEE-BTTTTB-BHHHHHHHHHHHTT-/-PPBPPHHHHHHHPPTT-EEETTEEEEEEE-SSHHHHHHHHHHHHHHHHHTT---EEEE-SSEEEEEE-BTTTTB-BHHHHHHHHHHHTT-